Protein AF-A0A6V7HS43-F1 (afdb_monomer)

Radius of gyration: 16.84 Å; Cα contacts (8 Å, |Δi|>4): 36; chains: 1; bounding box: 41×19×44 Å

Solvent-accessible surface area (backbone atoms only — not comparable to full-atom values): 3858 Å² total; per-residue (Å²): 103,48,68,84,71,69,47,53,71,68,55,37,50,53,53,47,54,50,51,52,55,50,50,53,55,48,48,57,50,50,53,47,46,36,65,73,47,53,44,83,81,68,77,44,79,49,38,51,50,61,76,73,70,47,78,47,68,71,56,51,54,71,68,53,130

Mean predicted aligned error: 6.12 Å

Structure (mmCIF, N/CA/C/O backbone):
data_AF-A0A6V7HS43-F1
#
_entry.id   AF-A0A6V7HS43-F1
#
loop_
_atom_site.group_PDB
_atom_site.id
_atom_site.type_symbol
_atom_site.label_atom_id
_atom_site.label_alt_id
_atom_site.label_comp_id
_atom_site.label_asym_id
_atom_site.label_entity_id
_atom_site.label_seq_id
_atom_site.pdbx_PDB_ins_code
_atom_site.Cartn_x
_atom_site.Cartn_y
_atom_site.Cartn_z
_atom_site.occupancy
_atom_site.B_iso_or_equiv
_atom_site.auth_seq_id
_atom_site.auth_comp_id
_atom_site.auth_asym_id
_atom_site.auth_atom_id
_atom_site.pdbx_PDB_model_num
ATOM 1 N N . VAL A 1 1 ? 14.608 4.076 -11.291 1.00 77.19 1 VAL A N 1
ATOM 2 C CA . VAL A 1 1 ? 15.942 3.832 -11.894 1.00 77.19 1 VAL A CA 1
ATOM 3 C C . VAL A 1 1 ? 15.838 3.110 -13.233 1.00 77.19 1 VAL A C 1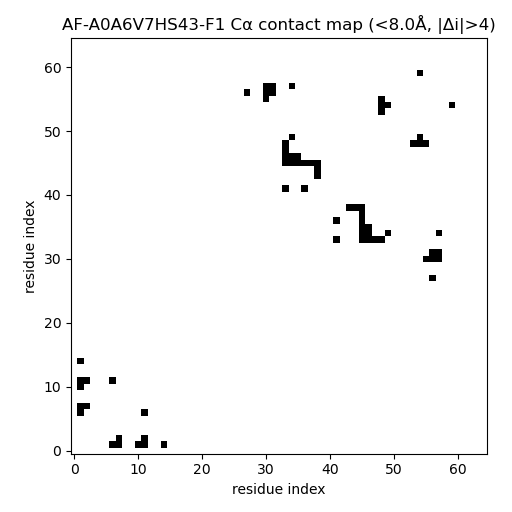
ATOM 5 O O . VAL A 1 1 ? 16.458 3.611 -14.147 1.00 77.19 1 VAL A O 1
ATOM 8 N N . ALA A 1 2 ? 15.011 2.060 -13.396 1.00 89.75 2 ALA A N 1
ATOM 9 C CA . ALA A 1 2 ? 14.878 1.297 -14.656 1.00 89.75 2 ALA A CA 1
ATOM 10 C C . ALA A 1 2 ? 14.755 2.152 -15.940 1.00 89.75 2 ALA A C 1
ATOM 12 O O . ALA A 1 2 ? 15.518 1.950 -16.876 1.00 89.75 2 ALA A O 1
ATOM 13 N N . ILE A 1 3 ? 13.875 3.161 -15.947 1.00 91.00 3 ILE A N 1
ATOM 14 C CA . ILE A 1 3 ? 13.710 4.080 -17.092 1.00 91.00 3 ILE A CA 1
ATOM 15 C C . ILE A 1 3 ? 14.915 5.028 -17.233 1.00 91.00 3 ILE A C 1
ATOM 17 O O . ILE A 1 3 ? 15.468 5.197 -18.314 1.00 91.00 3 ILE A O 1
ATOM 21 N N . LEU A 1 4 ? 15.358 5.635 -16.127 1.00 92.38 4 LEU A N 1
ATOM 22 C CA . LEU A 1 4 ? 16.446 6.624 -16.121 1.00 92.38 4 LEU A CA 1
ATOM 23 C C . LEU A 1 4 ? 17.822 6.020 -16.444 1.00 92.38 4 LEU A C 1
ATOM 25 O O . LEU A 1 4 ? 18.707 6.735 -16.895 1.00 92.38 4 LEU A O 1
ATOM 29 N N . SER A 1 5 ? 18.007 4.718 -16.218 1.00 93.06 5 SER A N 1
ATOM 30 C CA . SER A 1 5 ? 19.219 3.982 -16.581 1.00 93.06 5 SER A CA 1
ATOM 31 C C . SER A 1 5 ? 19.222 3.502 -18.036 1.00 93.06 5 SER A C 1
ATOM 33 O O . SER A 1 5 ? 20.143 2.788 -18.418 1.00 93.06 5 SER A O 1
ATOM 35 N N . GLY A 1 6 ? 18.194 3.836 -18.829 1.00 91.31 6 GLY A N 1
ATOM 36 C CA . GLY A 1 6 ? 18.041 3.338 -20.198 1.00 91.31 6 GLY A CA 1
ATOM 37 C C . GLY A 1 6 ? 17.740 1.838 -20.269 1.00 91.31 6 GLY A C 1
ATOM 38 O O . GLY A 1 6 ? 18.168 1.175 -21.209 1.00 91.31 6 GLY A O 1
ATOM 39 N N . GLY A 1 7 ? 17.066 1.284 -19.253 1.00 91.19 7 GLY A N 1
ATOM 40 C CA . GLY A 1 7 ? 16.622 -0.108 -19.264 1.00 91.19 7 GLY A CA 1
ATOM 41 C C . GLY A 1 7 ? 15.594 -0.366 -20.365 1.00 91.19 7 GLY A C 1
ATOM 42 O O . GLY A 1 7 ? 14.838 0.532 -20.731 1.00 91.19 7 GLY A O 1
ATOM 43 N N . ASP A 1 8 ? 15.564 -1.597 -20.880 1.00 95.06 8 ASP A N 1
ATOM 44 C CA . ASP A 1 8 ? 14.598 -1.995 -21.904 1.00 95.06 8 ASP A CA 1
ATOM 45 C C . ASP A 1 8 ? 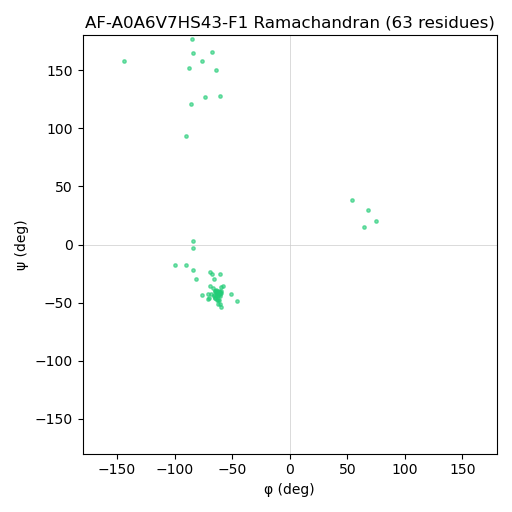13.151 -2.019 -21.368 1.00 95.06 8 ASP A C 1
ATOM 47 O O . ASP A 1 8 ? 12.893 -1.975 -20.156 1.00 95.06 8 ASP A O 1
ATOM 51 N N . ASP A 1 9 ? 12.186 -2.086 -22.288 1.00 95.56 9 ASP A N 1
ATOM 52 C CA . ASP A 1 9 ? 10.757 -2.076 -21.952 1.00 95.56 9 ASP A CA 1
ATOM 53 C C . ASP A 1 9 ? 10.387 -3.235 -21.020 1.00 95.56 9 ASP A C 1
ATOM 55 O O . ASP A 1 9 ? 9.591 -3.081 -20.093 1.00 95.56 9 ASP A O 1
ATOM 59 N N . ARG A 1 10 ? 11.026 -4.394 -21.212 1.00 96.25 10 ARG A N 1
ATOM 60 C CA . ARG A 1 10 ? 10.805 -5.578 -20.383 1.00 96.25 10 ARG A CA 1
ATOM 61 C C . ARG A 1 10 ? 11.244 -5.344 -18.939 1.00 96.25 10 ARG A C 1
ATOM 63 O O . ARG A 1 10 ? 10.513 -5.702 -18.018 1.00 96.25 10 ARG A O 1
ATOM 70 N N . LEU A 1 11 ? 12.425 -4.768 -18.720 1.00 96.06 11 LEU A N 1
ATOM 71 C CA . LEU A 1 11 ? 12.924 -4.452 -17.386 1.00 96.06 11 LEU A CA 1
ATOM 72 C C . LEU A 1 11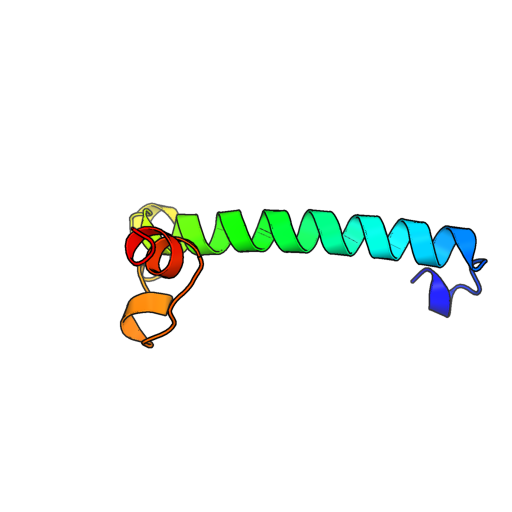 ? 12.050 -3.395 -16.707 1.00 96.06 11 LEU A C 1
ATOM 74 O O . LEU A 1 11 ? 11.768 -3.516 -15.514 1.00 96.06 11 LEU A O 1
ATOM 78 N N . SER A 1 12 ? 11.598 -2.390 -17.458 1.00 96.31 12 SER A N 1
ATOM 79 C CA . SER A 1 12 ? 10.694 -1.357 -16.946 1.00 96.31 12 SER A CA 1
ATOM 80 C C . SER A 1 12 ? 9.352 -1.945 -16.502 1.00 96.31 12 SER A C 1
ATOM 82 O O . SER A 1 12 ? 8.901 -1.645 -15.397 1.00 96.31 12 SER A O 1
ATOM 84 N N . GLU A 1 13 ? 8.767 -2.846 -17.294 1.00 97.06 13 GLU A N 1
ATOM 85 C CA . GLU A 1 13 ? 7.511 -3.525 -16.957 1.00 97.06 13 GLU A CA 1
ATOM 86 C C . GLU A 1 13 ? 7.659 -4.423 -15.722 1.00 97.06 13 GLU A C 1
ATOM 88 O O . GLU A 1 13 ? 6.857 -4.354 -14.792 1.00 97.06 13 GLU A O 1
ATOM 93 N N . VAL A 1 14 ? 8.728 -5.221 -15.645 1.00 97.31 14 VAL A N 1
ATOM 94 C CA . VAL A 1 14 ? 8.978 -6.077 -14.473 1.00 97.31 14 VAL A CA 1
ATOM 95 C C . VAL A 1 14 ? 9.171 -5.237 -13.208 1.00 97.31 14 VAL A C 1
ATOM 97 O O . VAL A 1 14 ? 8.610 -5.562 -12.160 1.00 97.31 14 VAL A O 1
ATOM 100 N N . ALA A 1 15 ? 9.927 -4.139 -13.294 1.00 96.94 15 ALA A N 1
ATOM 101 C CA . ALA A 1 15 ? 10.121 -3.230 -12.170 1.00 96.94 15 ALA A CA 1
ATOM 102 C C . ALA A 1 15 ? 8.807 -2.554 -11.744 1.00 96.94 15 ALA A C 1
ATOM 104 O O . ALA A 1 15 ? 8.555 -2.409 -10.545 1.00 96.94 15 ALA A O 1
ATOM 105 N N . PHE A 1 16 ? 7.961 -2.178 -12.707 1.00 96.62 16 PHE A N 1
ATOM 106 C CA . PHE A 1 16 ? 6.638 -1.621 -12.443 1.00 96.62 16 PHE A CA 1
ATOM 107 C C . PHE A 1 16 ? 5.739 -2.627 -11.721 1.00 96.62 16 PHE A C 1
ATOM 109 O O . PHE A 1 16 ? 5.207 -2.308 -10.659 1.00 96.62 16 PHE A O 1
ATOM 116 N N . GLN A 1 17 ? 5.619 -3.854 -12.234 1.00 98.31 17 GLN A N 1
ATOM 117 C CA . GLN A 1 17 ? 4.793 -4.894 -11.614 1.00 98.31 17 GLN A CA 1
ATOM 118 C C . GLN A 1 17 ? 5.273 -5.238 -10.204 1.00 98.31 17 GLN A C 1
ATOM 120 O O . GLN A 1 17 ? 4.462 -5.383 -9.287 1.00 98.31 17 GLN A O 1
ATOM 125 N N . TYR A 1 18 ? 6.590 -5.310 -10.002 1.00 97.56 18 TYR A N 1
ATOM 126 C CA . TYR A 1 18 ? 7.173 -5.514 -8.681 1.00 97.56 18 TYR A CA 1
ATOM 127 C C . TYR A 1 18 ? 6.778 -4.394 -7.709 1.00 97.56 18 TYR A C 1
ATOM 129 O O . TYR A 1 18 ? 6.221 -4.666 -6.644 1.00 97.56 18 TYR A O 1
ATOM 137 N N . GLY A 1 19 ? 7.012 -3.135 -8.095 1.00 97.56 19 GLY A N 1
ATOM 138 C CA . GLY A 1 19 ? 6.683 -1.974 -7.269 1.00 97.56 19 GLY A CA 1
ATOM 139 C C . GLY A 1 19 ? 5.188 -1.865 -6.981 1.00 97.56 19 GLY A C 1
ATOM 140 O O . GLY A 1 19 ? 4.805 -1.592 -5.848 1.00 97.56 19 GLY A O 1
ATOM 141 N N . ARG A 1 20 ? 4.341 -2.152 -7.974 1.00 97.88 20 ARG A N 1
ATOM 142 C CA . ARG A 1 20 ? 2.883 -2.170 -7.830 1.00 97.88 20 ARG A CA 1
ATOM 143 C C . ARG A 1 20 ? 2.438 -3.204 -6.801 1.00 97.88 20 ARG A C 1
ATOM 145 O O . ARG A 1 20 ? 1.684 -2.868 -5.895 1.00 97.88 20 ARG A O 1
ATOM 152 N N . ASN A 1 21 ? 2.895 -4.447 -6.927 1.00 98.25 21 ASN A N 1
ATOM 153 C CA . ASN A 1 21 ? 2.449 -5.526 -6.047 1.00 98.25 21 ASN A CA 1
ATOM 154 C C . ASN A 1 21 ? 2.953 -5.334 -4.612 1.00 98.25 21 ASN A C 1
ATOM 156 O O . ASN A 1 21 ? 2.176 -5.493 -3.672 1.00 98.25 21 ASN A O 1
ATOM 160 N N . ILE A 1 22 ? 4.217 -4.931 -4.435 1.00 98.19 22 ILE A N 1
ATOM 161 C CA . ILE A 1 22 ? 4.739 -4.610 -3.101 1.00 98.19 22 ILE A CA 1
ATOM 162 C C . ILE A 1 22 ? 4.054 -3.379 -2.519 1.00 98.19 22 ILE A C 1
ATOM 164 O O . ILE A 1 22 ? 3.692 -3.406 -1.351 1.00 98.19 22 ILE A O 1
ATOM 168 N N . GLY A 1 23 ? 3.846 -2.322 -3.306 1.00 97.44 23 GLY A N 1
ATOM 169 C CA . GLY A 1 23 ? 3.194 -1.102 -2.833 1.00 97.44 23 GLY A CA 1
ATOM 170 C C . GLY A 1 23 ? 1.772 -1.358 -2.339 1.00 97.44 23 GLY A C 1
ATOM 171 O O . GLY A 1 23 ? 1.404 -0.891 -1.266 1.00 97.44 23 GLY A O 1
ATOM 172 N N . LEU A 1 24 ? 1.001 -2.172 -3.068 1.00 96.62 24 LEU A N 1
ATOM 173 C CA . LEU A 1 24 ? -0.338 -2.587 -2.644 1.00 96.62 24 LEU A CA 1
ATOM 174 C C . LEU A 1 24 ? -0.302 -3.406 -1.348 1.00 96.62 24 LEU A C 1
ATOM 176 O O . LEU A 1 24 ? -1.062 -3.122 -0.426 1.00 96.62 24 LEU A O 1
ATOM 180 N N . ALA A 1 25 ? 0.585 -4.401 -1.259 1.00 96.50 25 ALA A N 1
ATOM 181 C CA . ALA A 1 25 ? 0.717 -5.217 -0.053 1.00 96.50 25 ALA A CA 1
ATOM 182 C C . ALA A 1 25 ? 1.159 -4.380 1.158 1.00 96.50 25 ALA A C 1
ATOM 184 O O . ALA A 1 25 ? 0.637 -4.563 2.254 1.00 96.50 25 ALA A O 1
ATOM 185 N N . PHE A 1 26 ? 2.089 -3.446 0.952 1.00 95.88 26 PHE A N 1
ATOM 186 C CA . PHE A 1 26 ? 2.566 -2.538 1.987 1.00 95.88 26 PHE A CA 1
ATOM 187 C C . PHE A 1 26 ? 1.434 -1.658 2.519 1.00 95.88 26 PHE A C 1
ATOM 189 O O . PHE A 1 26 ? 1.249 -1.605 3.729 1.00 95.88 26 PHE A O 1
ATOM 196 N N . GLN A 1 27 ? 0.637 -1.043 1.637 1.00 94.38 27 GLN A N 1
ATOM 197 C CA . GLN A 1 27 ? -0.465 -0.176 2.060 1.00 94.38 27 GLN A CA 1
ATOM 198 C C . GLN A 1 27 ? -1.534 -0.943 2.844 1.00 94.38 27 GLN A C 1
ATOM 200 O O . GLN A 1 27 ? -1.991 -0.469 3.874 1.00 94.38 27 GLN A O 1
ATOM 205 N N . LEU A 1 28 ? -1.888 -2.160 2.413 1.00 91.62 28 LEU A N 1
ATOM 206 C CA . LE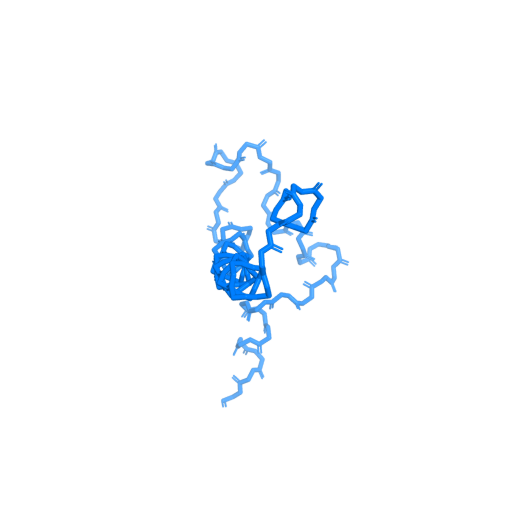U A 1 28 ? -2.850 -2.989 3.149 1.00 91.62 28 LEU A CA 1
ATOM 207 C C . LEU A 1 28 ? -2.377 -3.306 4.572 1.00 91.62 28 LEU A C 1
ATOM 209 O O . LEU A 1 28 ? -3.182 -3.324 5.501 1.00 91.62 28 LEU A O 1
ATOM 213 N N . VAL A 1 29 ? -1.081 -3.578 4.742 1.00 90.81 29 VAL A N 1
ATOM 214 C CA . VAL A 1 29 ? -0.502 -3.835 6.064 1.00 90.81 29 VAL A CA 1
ATOM 215 C C . VAL A 1 29 ? -0.447 -2.552 6.892 1.00 90.81 29 VAL A C 1
ATOM 217 O O . VAL A 1 29 ? -0.790 -2.604 8.067 1.00 90.81 29 VAL A O 1
ATOM 220 N N . ASP A 1 30 ? -0.055 -1.421 6.306 1.00 89.75 30 ASP A N 1
ATOM 221 C CA . ASP A 1 30 ? 0.018 -0.123 6.993 1.00 89.75 30 ASP A CA 1
ATOM 222 C C . ASP A 1 30 ? -1.364 0.338 7.488 1.00 89.75 30 ASP A C 1
ATOM 224 O O . ASP A 1 30 ? -1.518 0.611 8.677 1.00 89.75 30 ASP A O 1
ATOM 228 N N . ASP A 1 31 ? -2.392 0.280 6.632 1.00 89.69 31 ASP A N 1
ATOM 229 C CA . ASP A 1 31 ? -3.784 0.607 6.983 1.00 89.69 31 ASP A CA 1
ATOM 230 C C . ASP A 1 31 ? -4.312 -0.304 8.106 1.00 89.69 31 ASP A C 1
ATOM 232 O O . ASP A 1 31 ? -5.007 0.136 9.026 1.00 89.69 31 ASP A O 1
ATOM 236 N N . LEU A 1 32 ? -3.990 -1.604 8.044 1.00 87.50 32 LEU A N 1
ATOM 237 C CA . LEU A 1 32 ? -4.376 -2.552 9.086 1.00 87.50 32 LEU A CA 1
ATOM 238 C C . LEU A 1 32 ? -3.671 -2.231 10.405 1.00 87.50 32 LEU A C 1
ATOM 240 O O . LEU A 1 32 ? -4.312 -2.258 11.454 1.00 87.50 32 LEU A O 1
ATOM 244 N N . LEU A 1 33 ? -2.368 -1.942 10.362 1.00 87.25 33 LEU A N 1
ATOM 245 C CA . LEU A 1 33 ? -1.584 -1.599 11.543 1.00 87.25 33 LEU A CA 1
ATOM 246 C C . LEU A 1 33 ? -2.057 -0.285 12.172 1.00 87.25 33 LEU A C 1
ATOM 248 O O . LEU A 1 33 ? -2.173 -0.249 13.397 1.00 87.25 33 LEU A O 1
ATOM 252 N N . ASP A 1 34 ? -2.404 0.745 11.393 1.00 84.88 34 ASP A N 1
ATOM 253 C CA . ASP A 1 34 ? -3.002 1.975 11.941 1.00 84.88 34 ASP A CA 1
ATOM 254 C C . ASP A 1 34 ? -4.319 1.679 12.673 1.00 84.88 34 ASP A C 1
ATOM 256 O O . ASP A 1 34 ? -4.592 2.255 13.730 1.00 84.88 34 ASP A O 1
ATOM 260 N N . PHE A 1 35 ? -5.105 0.726 12.162 1.00 82.38 35 PHE A N 1
ATOM 261 C CA . PHE A 1 35 ? -6.396 0.358 12.736 1.00 82.38 35 PHE A CA 1
ATOM 262 C C . PHE A 1 35 ? -6.297 -0.496 14.014 1.00 82.38 35 PHE A C 1
ATOM 264 O O . PHE A 1 35 ? -7.046 -0.259 14.962 1.00 82.38 35 PHE A O 1
ATOM 271 N N . VAL A 1 36 ? -5.412 -1.502 14.058 1.00 81.00 36 VAL A N 1
ATOM 272 C CA . VAL A 1 36 ? -5.381 -2.502 15.154 1.00 81.00 36 VAL A CA 1
ATOM 273 C C . VAL A 1 36 ? -4.317 -2.251 16.219 1.00 81.00 36 VAL A C 1
ATOM 275 O O . VAL A 1 36 ? -4.376 -2.849 17.294 1.00 81.00 36 VAL A O 1
ATOM 278 N N . SER A 1 37 ? -3.306 -1.436 15.927 1.00 71.19 37 SER A N 1
ATOM 279 C CA . SER A 1 37 ? -2.141 -1.314 16.798 1.00 71.19 37 SER A CA 1
ATOM 280 C C . SER A 1 37 ? -2.414 -0.475 18.053 1.00 71.19 37 SER A C 1
ATOM 282 O O . SER A 1 37 ? -3.321 0.363 18.098 1.00 71.19 37 SER A O 1
ATOM 284 N N . SER A 1 38 ? -1.590 -0.679 19.087 1.00 64.06 38 SER A N 1
ATOM 285 C CA . SER A 1 38 ? -1.509 0.221 20.238 1.00 64.06 38 SER A CA 1
ATOM 286 C C . SER A 1 38 ? -0.496 1.335 19.970 1.00 64.06 38 SER A C 1
ATOM 288 O O . SER A 1 38 ? 0.472 1.173 19.219 1.00 64.06 38 SER A O 1
ATOM 290 N N . SER A 1 39 ? -0.705 2.495 20.595 1.00 62.50 39 SER A N 1
ATOM 291 C CA . SER A 1 39 ? 0.188 3.644 20.402 1.00 62.50 39 SER A CA 1
ATOM 292 C C . SER A 1 39 ? 1.633 3.344 20.837 1.00 62.50 39 SER A C 1
ATOM 294 O O . SER A 1 39 ? 2.561 3.928 20.276 1.00 62.50 39 SER A O 1
ATOM 296 N N . GLU A 1 40 ? 1.856 2.394 21.760 1.00 63.56 40 GLU A N 1
ATOM 297 C CA . GLU A 1 40 ? 3.208 1.966 22.150 1.00 63.56 40 GLU A CA 1
ATOM 298 C C . GLU A 1 40 ? 3.950 1.192 21.050 1.00 63.56 40 GLU A C 1
ATOM 300 O O . GLU A 1 40 ? 5.162 1.349 20.917 1.00 63.56 40 GLU A O 1
ATOM 305 N N . ALA A 1 41 ? 3.255 0.372 20.252 1.00 66.19 41 ALA A N 1
ATOM 306 C CA . ALA A 1 41 ? 3.888 -0.472 19.235 1.00 66.19 41 ALA A CA 1
ATOM 307 C C . ALA A 1 41 ? 4.202 0.286 17.931 1.00 66.19 41 ALA A C 1
ATOM 309 O O . ALA A 1 41 ? 5.165 -0.044 17.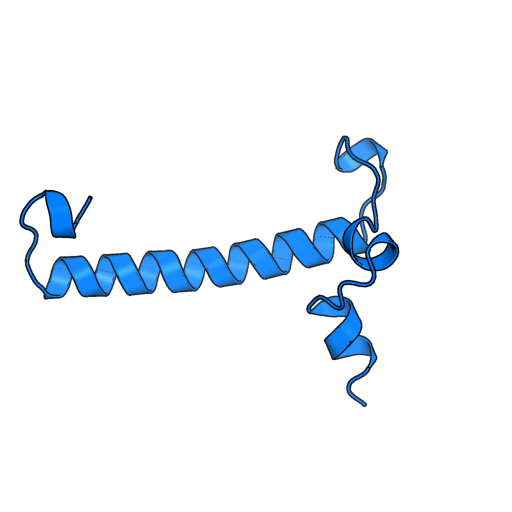241 1.00 66.19 41 ALA A O 1
ATOM 310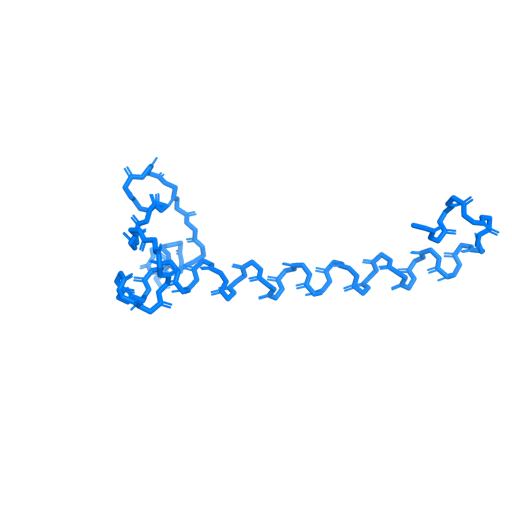 N N . MET A 1 42 ? 3.413 1.312 17.594 1.00 64.56 42 MET A N 1
ATOM 311 C CA . MET A 1 42 ? 3.614 2.125 16.383 1.00 64.56 42 MET A CA 1
ATOM 312 C C . MET A 1 42 ? 4.515 3.344 16.595 1.00 64.56 42 MET A C 1
ATOM 314 O O . MET A 1 42 ? 4.992 3.923 15.618 1.00 64.56 42 MET A O 1
ATOM 318 N N . GLY A 1 43 ? 4.725 3.773 17.847 1.00 65.19 43 GLY A N 1
ATOM 319 C CA . GLY A 1 43 ? 5.443 5.015 18.159 1.00 65.19 43 GLY A CA 1
ATOM 320 C C . GLY A 1 43 ? 4.727 6.285 17.670 1.00 65.19 43 GLY A C 1
ATOM 321 O O . GLY A 1 43 ? 5.343 7.346 17.588 1.00 65.19 43 GLY A O 1
ATOM 322 N N . LYS A 1 44 ? 3.439 6.174 17.312 1.00 64.25 44 LYS A N 1
ATOM 323 C CA . LYS A 1 44 ? 2.566 7.228 16.769 1.00 64.25 44 LYS A CA 1
ATOM 324 C C . LYS A 1 44 ? 1.137 7.025 17.307 1.00 64.25 44 LYS A C 1
ATOM 326 O O . LYS A 1 44 ? 0.807 5.902 17.692 1.00 64.25 44 LYS A O 1
ATOM 331 N N . PRO A 1 45 ? 0.278 8.061 17.333 1.00 66.31 45 PRO A N 1
ATOM 332 C CA . PRO A 1 45 ? -1.130 7.896 17.689 1.00 66.31 45 PRO A CA 1
ATOM 333 C C . PRO A 1 45 ? -1.814 6.938 16.709 1.00 66.31 45 PRO A C 1
ATOM 335 O O . PRO A 1 45 ? -1.734 7.159 15.507 1.00 66.31 45 PRO A O 1
ATOM 338 N N . THR A 1 46 ? -2.496 5.914 17.216 1.00 69.94 46 THR A N 1
ATOM 339 C CA . THR A 1 46 ? -3.204 4.924 16.387 1.00 69.94 46 THR A CA 1
ATOM 340 C C . THR A 1 46 ? -4.595 5.411 15.980 1.00 69.94 46 THR A C 1
ATOM 342 O O . THR A 1 46 ? -5.118 6.385 16.555 1.00 69.94 46 THR A O 1
ATOM 345 N N . ALA A 1 47 ? -5.188 4.750 14.981 1.00 76.06 47 ALA A N 1
ATOM 346 C CA . ALA A 1 47 ? -6.431 5.137 14.317 1.00 76.06 47 ALA A CA 1
ATOM 347 C C . ALA A 1 47 ? -6.388 6.579 13.783 1.00 76.06 47 ALA A C 1
ATOM 349 O O . ALA A 1 47 ? -7.359 7.336 13.915 1.00 76.06 47 ALA A O 1
ATOM 350 N N . ALA A 1 48 ? -5.233 6.995 13.262 1.00 80.00 48 ALA A N 1
ATOM 351 C CA . ALA A 1 48 ? -5.052 8.334 12.721 1.00 80.00 48 ALA A CA 1
ATOM 352 C C . ALA A 1 48 ? -5.952 8.548 11.500 1.00 80.00 48 ALA A C 1
ATOM 354 O O . ALA A 1 48 ? -6.613 9.586 11.412 1.00 80.00 48 ALA A O 1
ATOM 355 N N . ASP A 1 49 ? -6.066 7.542 10.634 1.00 85.12 49 ASP A N 1
ATOM 356 C CA . ASP A 1 49 ? -6.884 7.624 9.424 1.00 85.12 49 ASP A CA 1
ATOM 357 C C . ASP A 1 49 ? -8.362 7.793 9.764 1.00 85.12 49 ASP A C 1
ATOM 359 O O . ASP A 1 49 ? -9.037 8.689 9.249 1.00 85.12 49 ASP A O 1
ATOM 363 N N . LEU A 1 50 ? -8.849 7.019 10.735 1.00 84.06 50 LEU A N 1
ATOM 364 C CA . LEU A 1 50 ? -10.229 7.123 11.195 1.00 84.06 50 LEU A CA 1
ATOM 365 C C . LEU A 1 50 ? -10.521 8.499 11.817 1.00 84.06 50 LEU A C 1
ATOM 367 O O . LEU A 1 50 ? -11.577 9.079 11.565 1.00 84.06 50 LEU A O 1
ATOM 371 N N . LYS A 1 51 ? -9.581 9.057 12.593 1.00 84.81 51 LYS A N 1
ATOM 372 C CA . LYS A 1 51 ? -9.708 10.407 13.179 1.00 84.81 51 LYS A CA 1
ATOM 373 C C . LYS A 1 51 ? -9.724 11.509 12.121 1.00 84.81 51 LYS A C 1
ATOM 375 O O . LYS A 1 51 ? -10.346 12.545 12.343 1.00 84.81 51 LYS A O 1
ATOM 380 N N . LEU A 1 52 ? -9.054 11.292 10.992 1.00 87.62 52 LEU A N 1
ATOM 381 C CA . LEU A 1 52 ? -9.056 12.196 9.842 1.00 87.62 52 LEU A CA 1
ATOM 382 C C . LEU A 1 52 ? -10.264 11.984 8.914 1.00 87.62 52 LEU A C 1
ATOM 384 O O . LEU A 1 52 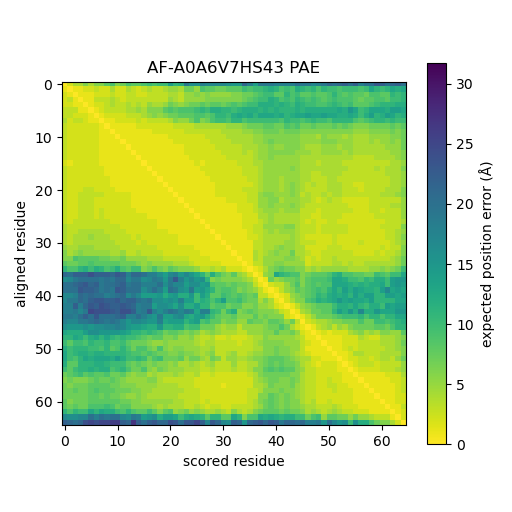? -10.433 12.737 7.957 1.00 87.62 52 LEU A O 1
ATOM 388 N N . GLY A 1 53 ? -11.122 10.998 9.199 1.00 86.44 53 GLY A N 1
ATOM 389 C CA . GLY A 1 53 ? -12.281 10.666 8.370 1.00 86.44 53 GLY A CA 1
ATOM 390 C C . GLY A 1 53 ? -11.918 9.935 7.076 1.00 86.44 53 GLY A C 1
ATOM 391 O O . GLY A 1 53 ? -12.708 9.936 6.133 1.00 86.44 53 GLY A O 1
ATOM 392 N N . LEU A 1 54 ? -10.733 9.326 7.012 1.00 88.75 54 LEU A N 1
ATOM 393 C CA . LEU A 1 54 ? -10.290 8.522 5.880 1.00 88.75 54 LEU A CA 1
ATOM 394 C C . LEU A 1 54 ? -10.803 7.087 6.045 1.00 88.75 54 LEU A C 1
ATOM 396 O O . LEU A 1 54 ? -10.511 6.410 7.028 1.00 88.75 54 LEU A O 1
ATOM 400 N N . ALA A 1 55 ? -11.584 6.619 5.071 1.00 89.38 55 ALA A N 1
ATOM 401 C CA . ALA A 1 55 ? -12.060 5.241 5.021 1.00 89.38 55 ALA A CA 1
ATOM 402 C C . ALA A 1 55 ? -11.062 4.373 4.241 1.00 89.38 55 ALA A C 1
ATOM 404 O O . ALA A 1 55 ? -11.121 4.299 3.013 1.00 89.38 55 ALA A O 1
ATOM 405 N N . THR A 1 56 ? -10.137 3.737 4.959 1.00 90.69 56 THR A N 1
ATOM 406 C CA . THR A 1 56 ? -9.167 2.778 4.404 1.00 90.69 56 THR A CA 1
ATOM 407 C C . THR A 1 56 ? -9.753 1.366 4.311 1.00 90.69 56 THR A C 1
ATOM 409 O O . THR A 1 56 ? -10.900 1.124 4.707 1.00 90.69 56 THR A O 1
ATOM 412 N N . ALA A 1 57 ? -8.988 0.415 3.760 1.00 89.31 57 ALA A N 1
ATOM 413 C CA . ALA A 1 57 ? -9.478 -0.930 3.442 1.00 89.31 57 ALA A CA 1
ATOM 414 C C . ALA A 1 57 ? -10.210 -1.647 4.602 1.00 89.31 57 ALA A C 1
ATOM 416 O O . ALA A 1 57 ? -11.277 -2.206 4.339 1.00 89.31 57 ALA A O 1
ATOM 417 N N . PRO A 1 58 ? -9.747 -1.602 5.872 1.00 88.38 58 PRO A N 1
ATOM 418 C CA . PRO A 1 58 ? -10.475 -2.218 6.985 1.00 88.38 58 PRO A CA 1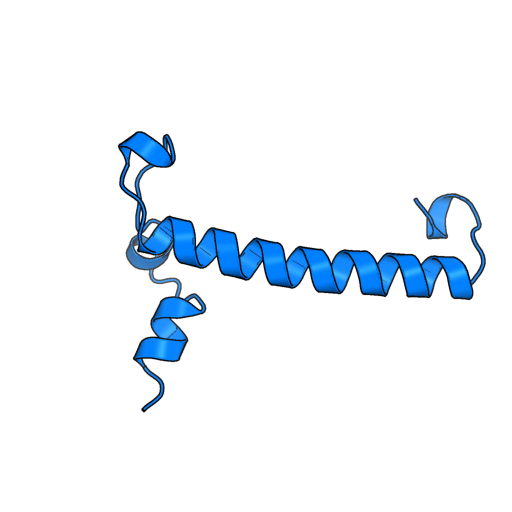
ATOM 419 C C . PRO A 1 58 ? -11.883 -1.641 7.192 1.00 88.38 58 PRO A C 1
ATOM 421 O O . PRO A 1 58 ? -12.830 -2.389 7.430 1.00 88.38 58 PRO A O 1
ATOM 424 N N . VAL A 1 59 ? -12.038 -0.318 7.067 1.00 90.94 59 VAL A N 1
ATOM 425 C CA . VAL A 1 59 ? -13.330 0.367 7.228 1.00 90.94 59 VAL A CA 1
ATOM 426 C C . VAL A 1 59 ? -14.257 0.028 6.067 1.00 90.94 59 VAL A C 1
ATOM 428 O O . VAL A 1 59 ? -15.412 -0.326 6.291 1.00 90.94 59 VAL A O 1
ATOM 431 N N . LEU A 1 60 ? -13.749 0.089 4.833 1.00 91.75 60 LEU A N 1
ATOM 432 C CA . LEU A 1 60 ? -14.528 -0.246 3.639 1.00 91.75 60 LEU A CA 1
ATOM 433 C C . LEU A 1 60 ? -15.017 -1.697 3.680 1.00 91.75 60 LEU A C 1
ATOM 435 O O . LEU A 1 60 ? -16.194 -1.943 3.432 1.00 91.75 60 LEU A O 1
ATOM 439 N N . PHE A 1 61 ? -14.147 -2.633 4.068 1.00 90.00 61 PHE A N 1
ATOM 440 C CA . PHE A 1 61 ? -14.497 -4.047 4.181 1.00 90.00 61 PHE A CA 1
ATOM 441 C C . PHE A 1 61 ? -15.513 -4.309 5.299 1.00 90.00 61 PHE A C 1
ATOM 443 O O . PHE A 1 61 ? -16.418 -5.112 5.125 1.00 90.00 61 PHE A O 1
ATOM 450 N N . ALA A 1 62 ? -15.420 -3.601 6.430 1.00 88.88 62 ALA A N 1
ATOM 451 C CA . ALA A 1 62 ? -16.429 -3.687 7.488 1.00 88.88 62 ALA A CA 1
ATOM 452 C C . ALA A 1 62 ? -17.794 -3.103 7.070 1.00 88.88 62 ALA A C 1
ATOM 454 O O . ALA A 1 62 ? -18.824 -3.468 7.640 1.00 88.88 62 ALA A O 1
ATOM 455 N N . CYS A 1 63 ? -17.810 -2.176 6.106 1.00 90.06 63 CYS A N 1
ATOM 456 C CA . CYS A 1 63 ? -19.031 -1.615 5.530 1.00 90.06 63 CYS A CA 1
ATOM 457 C C . CYS A 1 63 ? -19.625 -2.475 4.402 1.00 90.06 63 CYS A C 1
ATOM 459 O O . CYS A 1 63 ? -20.821 -2.348 4.121 1.00 90.06 63 CYS A O 1
ATOM 461 N N . GLU A 1 64 ? -18.827 -3.332 3.762 1.00 86.50 64 GLU A N 1
ATOM 462 C CA . GLU A 1 64 ? -19.319 -4.354 2.838 1.00 86.50 64 GLU A CA 1
ATOM 463 C C . GLU A 1 64 ? -20.002 -5.483 3.625 1.00 86.50 64 GLU A C 1
ATOM 465 O O . GLU A 1 64 ? -19.461 -6.019 4.588 1.00 86.50 64 GLU A O 1
ATOM 470 N N . LYS A 1 65 ? -21.246 -5.792 3.244 1.00 56.12 65 LYS A N 1
ATOM 471 C CA . LYS A 1 65 ? -22.071 -6.839 3.862 1.00 56.12 65 LYS A CA 1
ATOM 472 C C . LYS A 1 65 ? -21.726 -8.226 3.345 1.00 56.12 65 LYS A C 1
ATOM 474 O O . LYS A 1 65 ? -21.677 -8.375 2.105 1.00 56.12 65 LYS A O 1
#

Foldseek 3Di:
DCVVVVHDPVSVVVVVVVCVVVVVVVQVVVVVCLAPDDCVVVVHNGPPCVVVVHQDPVNVVVVPD

pLDDT: mean 86.6, std 11.14, range [56.12, 98.31]

InterPro domains:
  IPR000092 Polyprenyl synthetase-like [PF00348] (2-64)
  IPR008949 Isoprenoid synthase domain superfamily [G3DSA:1.10.600.10] (1-65)
  IPR008949 Isoprenoid synthase domain superfamily [SSF48576] (2-64)
  IPR033749 Polyprenyl synthetase, conserved site [PS00444] (22-34)

Secondary structure (DSSP, 8-state):
-TTTTT--H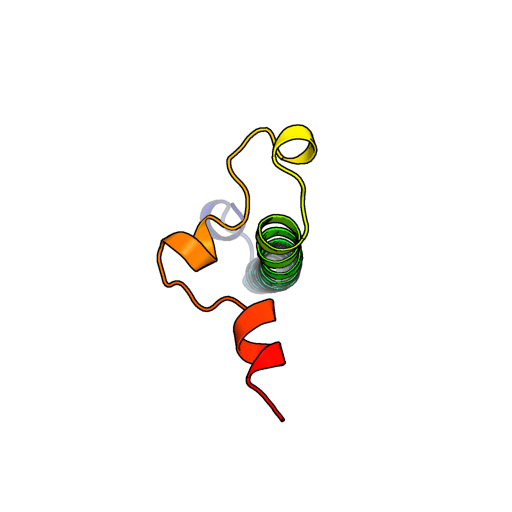HHHHHHHHHHHHHHHHHHHHHHHHHHH--HHHHSS-SSHHHHTT---HHHHHHH--

Organism: NCBI:txid1563983

Sequence (65 aa):
VAILSGGDDRLSEVAFQYGRNIGLAFQLVDDLLDFVSSSEAMGKPTAADLKLGLATAPVLFACEK